Protein AF-A0A2N1UXT5-F1 (afdb_monomer_lite)

Structure (mmCIF, N/CA/C/O backbone):
data_AF-A0A2N1UXT5-F1
#
_entry.id   AF-A0A2N1UXT5-F1
#
loop_
_atom_site.group_PDB
_atom_site.id
_atom_site.type_symbol
_atom_site.label_atom_id
_atom_site.label_alt_id
_atom_site.label_comp_id
_atom_site.label_asym_id
_atom_site.label_entity_id
_atom_site.label_seq_id
_atom_site.pdbx_PDB_ins_code
_atom_site.Cartn_x
_atom_site.Cartn_y
_atom_site.Cartn_z
_atom_site.occupancy
_atom_site.B_iso_or_equiv
_atom_site.auth_seq_id
_atom_site.auth_comp_id
_atom_site.auth_asym_id
_atom_site.auth_atom_id
_atom_site.pdbx_PDB_model_num
ATOM 1 N N . MET A 1 1 ? 37.284 -3.613 19.335 1.00 42.50 1 MET A N 1
ATOM 2 C CA . MET A 1 1 ? 35.877 -3.416 19.751 1.00 42.50 1 MET A CA 1
ATOM 3 C C . MET A 1 1 ? 34.912 -3.669 18.585 1.00 42.50 1 MET A C 1
ATOM 5 O O . MET A 1 1 ? 34.145 -2.793 18.223 1.00 42.50 1 MET A O 1
ATOM 9 N N . LEU A 1 2 ? 34.941 -4.859 17.979 1.00 37.81 2 LEU A N 1
ATOM 10 C CA . LEU A 1 2 ? 33.977 -5.282 16.945 1.00 37.81 2 LEU A CA 1
ATOM 11 C C . LEU A 1 2 ? 33.698 -6.788 17.110 1.00 37.81 2 LEU A C 1
ATOM 13 O O . LEU A 1 2 ? 33.738 -7.554 16.161 1.00 37.81 2 LEU A O 1
ATOM 17 N N . SER A 1 3 ? 33.504 -7.232 18.354 1.00 35.94 3 SER A N 1
ATOM 18 C CA . SER A 1 3 ? 33.303 -8.647 18.702 1.00 35.94 3 SER A CA 1
ATOM 19 C C . SER A 1 3 ? 32.034 -8.885 19.526 1.00 35.94 3 SER A C 1
ATOM 21 O O . SER A 1 3 ? 31.947 -9.883 20.233 1.00 35.94 3 SER A O 1
ATOM 23 N N . SER A 1 4 ? 31.055 -7.974 19.484 1.00 40.88 4 SER A N 1
ATOM 24 C CA . SER A 1 4 ? 29.900 -8.043 20.399 1.00 40.88 4 SER A CA 1
ATOM 25 C C . SER A 1 4 ? 28.538 -7.781 19.759 1.00 40.88 4 SER A C 1
ATOM 27 O O . SER A 1 4 ? 27.566 -7.601 20.479 1.00 40.88 4 SER A O 1
ATOM 29 N N . VAL A 1 5 ? 28.425 -7.841 18.429 1.00 44.78 5 VAL A N 1
ATOM 30 C CA . VAL A 1 5 ? 27.111 -7.926 17.753 1.00 44.78 5 VAL A CA 1
ATOM 31 C C . VAL A 1 5 ? 27.015 -9.232 16.956 1.00 44.78 5 VAL A C 1
ATOM 33 O O . VAL A 1 5 ? 26.437 -9.308 15.881 1.00 44.78 5 VAL A O 1
ATOM 36 N N . GLN A 1 6 ? 27.624 -10.292 17.493 1.00 38.66 6 GLN A N 1
ATOM 37 C CA . GLN A 1 6 ? 27.455 -11.664 17.022 1.00 38.66 6 GLN A CA 1
ATOM 38 C C . GLN A 1 6 ? 26.352 -12.327 17.860 1.00 38.66 6 GLN A C 1
ATOM 40 O O . GLN A 1 6 ? 26.588 -13.275 18.601 1.00 38.66 6 GLN A O 1
ATOM 45 N N . GLY A 1 7 ? 25.148 -11.766 17.819 1.00 40.56 7 GLY A N 1
ATOM 46 C CA . GLY A 1 7 ? 24.011 -12.286 18.565 1.00 40.56 7 GLY A CA 1
ATOM 47 C C . GLY A 1 7 ? 22.718 -11.913 17.865 1.00 40.56 7 GLY A C 1
ATOM 48 O O . GLY A 1 7 ? 22.421 -10.733 17.753 1.00 40.56 7 GLY A O 1
ATOM 49 N N . MET A 1 8 ? 21.955 -12.929 17.452 1.00 44.56 8 MET A N 1
ATOM 50 C CA . MET A 1 8 ? 20.561 -12.863 16.976 1.00 44.56 8 MET A CA 1
ATOM 51 C C . MET A 1 8 ? 20.280 -12.790 15.465 1.00 44.56 8 MET A C 1
ATOM 53 O O . MET A 1 8 ? 19.214 -12.317 15.080 1.00 44.56 8 MET A O 1
ATOM 57 N N . ILE A 1 9 ? 21.127 -13.344 14.591 1.00 46.53 9 ILE A N 1
ATOM 58 C CA . ILE A 1 9 ? 20.684 -13.651 13.217 1.00 46.53 9 ILE A CA 1
ATOM 59 C C . ILE A 1 9 ? 21.085 -15.084 12.867 1.00 46.53 9 ILE A C 1
ATOM 61 O O . ILE A 1 9 ? 22.251 -15.459 12.987 1.00 46.53 9 ILE A O 1
ATOM 65 N N . GLY A 1 10 ? 20.081 -15.897 12.526 1.00 40.88 10 GLY A N 1
ATOM 66 C CA . GLY A 1 10 ? 20.216 -17.302 12.151 1.00 40.88 10 GLY A CA 1
ATOM 67 C C . GLY A 1 10 ? 21.211 -17.516 11.010 1.00 40.88 10 GLY A C 1
ATOM 68 O O . GLY A 1 10 ? 21.470 -16.635 10.195 1.00 40.88 10 GLY A O 1
ATOM 69 N N . LYS A 1 11 ? 21.795 -18.710 11.001 1.00 42.44 11 LYS A N 1
ATOM 70 C CA . LYS A 1 11 ? 23.009 -19.122 10.288 1.00 42.44 11 LYS A CA 1
ATOM 71 C C . LYS A 1 11 ? 22.796 -19.400 8.790 1.00 42.44 11 LYS A C 1
ATOM 73 O O . LYS A 1 11 ? 23.476 -20.259 8.236 1.00 42.44 11 LYS A O 1
ATOM 78 N N . ASP A 1 12 ? 21.894 -18.675 8.137 1.00 44.53 12 ASP A N 1
ATOM 79 C CA . ASP A 1 12 ? 21.457 -18.990 6.777 1.00 44.53 12 ASP A CA 1
ATOM 80 C C . ASP A 1 12 ? 22.056 -18.000 5.772 1.00 44.53 12 ASP A C 1
ATOM 82 O O . ASP A 1 12 ? 21.530 -16.922 5.500 1.00 44.53 12 ASP A O 1
ATOM 86 N N . THR A 1 13 ? 23.232 -18.400 5.285 1.00 45.34 13 THR A N 1
ATOM 87 C CA . THR A 1 13 ? 23.836 -18.132 3.972 1.00 45.34 13 THR A CA 1
ATOM 88 C C . THR A 1 13 ? 23.429 -16.825 3.285 1.00 45.34 13 THR A C 1
ATOM 90 O O . THR A 1 13 ? 22.440 -16.757 2.558 1.00 45.34 13 THR A O 1
ATOM 93 N N . LEU A 1 14 ? 24.277 -15.803 3.425 1.00 50.25 14 LEU A N 1
ATOM 94 C CA . LEU A 1 14 ? 24.289 -14.633 2.547 1.00 50.25 14 LEU A CA 1
ATOM 95 C C . LEU A 1 14 ? 24.480 -15.100 1.095 1.00 50.25 14 LEU A C 1
ATOM 97 O O . LEU A 1 14 ? 25.572 -15.511 0.704 1.00 50.25 14 LEU A O 1
ATOM 101 N N . ALA A 1 15 ? 23.414 -15.068 0.298 1.00 49.41 15 ALA A N 1
ATOM 102 C CA . ALA A 1 15 ? 23.488 -15.374 -1.122 1.00 49.41 15 ALA A CA 1
ATOM 103 C C . ALA A 1 15 ? 24.066 -14.163 -1.870 1.00 49.41 15 ALA A C 1
ATOM 105 O O . ALA A 1 15 ? 23.364 -13.187 -2.134 1.00 49.41 15 ALA A O 1
ATOM 106 N N . LEU A 1 16 ? 25.355 -14.224 -2.213 1.00 47.12 16 LEU A N 1
ATOM 107 C CA . LEU A 1 16 ? 25.943 -13.362 -3.237 1.00 47.12 16 LEU A CA 1
ATOM 108 C C . LEU A 1 16 ? 25.438 -13.838 -4.605 1.00 47.12 16 LEU A C 1
ATOM 110 O O . LEU A 1 16 ? 25.956 -14.795 -5.179 1.00 47.12 16 LEU A O 1
ATOM 114 N N . LEU A 1 17 ? 24.431 -13.160 -5.150 1.00 52.19 17 LEU A N 1
ATOM 115 C CA . LEU A 1 17 ? 24.268 -13.124 -6.601 1.00 52.19 17 LEU A CA 1
ATOM 116 C C . LEU A 1 17 ? 25.496 -12.383 -7.146 1.00 52.19 17 LEU A C 1
ATOM 118 O O . LEU A 1 17 ? 25.720 -11.228 -6.793 1.00 52.19 17 LEU A O 1
ATOM 122 N N . LEU A 1 18 ? 26.306 -13.076 -7.954 1.00 50.62 18 LEU A N 1
ATOM 123 C CA . LEU A 1 18 ? 27.668 -12.736 -8.422 1.00 50.62 18 LEU A CA 1
ATOM 124 C C . LEU A 1 18 ? 27.843 -11.379 -9.150 1.00 50.62 18 LEU A C 1
ATOM 126 O O . LEU A 1 18 ? 28.894 -11.117 -9.723 1.00 50.62 18 LEU A O 1
ATOM 130 N N . ILE A 1 19 ? 26.834 -10.513 -9.139 1.00 56.97 19 ILE A N 1
ATOM 131 C CA . ILE A 1 19 ? 26.737 -9.281 -9.926 1.00 56.97 19 ILE A CA 1
ATOM 132 C C . ILE A 1 19 ? 26.481 -8.027 -9.073 1.00 56.97 19 ILE A C 1
ATOM 134 O O . ILE A 1 19 ? 26.445 -6.932 -9.629 1.00 56.97 19 ILE A O 1
ATOM 138 N N . GLU A 1 20 ? 26.338 -8.134 -7.745 1.00 63.59 20 GLU A N 1
ATOM 139 C CA . GLU A 1 20 ? 25.989 -6.982 -6.898 1.00 63.59 20 GLU A CA 1
ATOM 140 C C . GLU A 1 20 ? 26.898 -6.807 -5.670 1.00 63.59 20 GLU A C 1
ATOM 142 O O . GLU A 1 20 ? 27.232 -7.759 -4.972 1.00 63.59 20 GLU A O 1
ATOM 147 N N . ALA A 1 21 ? 27.255 -5.551 -5.366 1.00 74.56 21 ALA A N 1
ATOM 148 C CA . ALA A 1 21 ? 27.977 -5.168 -4.143 1.00 74.56 21 ALA A CA 1
ATOM 149 C C . ALA A 1 21 ? 27.057 -5.037 -2.909 1.00 74.56 21 ALA A C 1
ATOM 151 O O . ALA A 1 21 ? 27.526 -4.915 -1.776 1.00 74.56 21 ALA A O 1
ATOM 152 N N . LYS A 1 22 ? 25.734 -5.017 -3.122 1.00 75.75 22 LYS A N 1
ATOM 153 C CA . LYS A 1 22 ? 24.734 -4.911 -2.056 1.00 75.75 22 LYS A CA 1
ATOM 154 C C . LYS A 1 22 ? 24.400 -6.300 -1.526 1.00 75.75 22 LYS A C 1
ATOM 156 O O . LYS A 1 22 ? 24.097 -7.207 -2.291 1.00 75.75 22 LYS A O 1
ATOM 161 N N . HIS A 1 23 ? 24.422 -6.438 -0.205 1.00 79.44 23 HIS A N 1
ATOM 162 C CA . HIS A 1 23 ? 24.015 -7.663 0.471 1.00 79.44 23 HIS A CA 1
ATOM 163 C C . HIS A 1 23 ? 22.517 -7.602 0.758 1.00 79.44 23 HIS A C 1
ATOM 165 O O . HIS A 1 23 ? 22.028 -6.612 1.305 1.00 79.44 23 HIS A O 1
ATOM 171 N N . PHE A 1 24 ? 21.800 -8.668 0.416 1.00 81.44 24 PHE A N 1
ATOM 172 C CA . PHE A 1 24 ? 20.373 -8.803 0.685 1.00 81.44 24 PHE A CA 1
ATOM 173 C C . PHE A 1 24 ? 20.122 -10.017 1.572 1.00 81.44 24 PHE A C 1
ATOM 175 O O . PHE A 1 24 ? 20.829 -11.022 1.499 1.00 81.44 24 PHE A O 1
ATOM 182 N N . CYS A 1 25 ? 19.100 -9.923 2.419 1.00 88.00 25 CYS A N 1
ATOM 183 C CA . CYS A 1 25 ? 18.648 -11.066 3.194 1.00 88.00 25 CYS A CA 1
ATOM 184 C C . CYS A 1 25 ? 17.873 -12.023 2.263 1.00 88.00 25 CYS A C 1
ATOM 186 O O . CYS A 1 25 ? 16.934 -11.581 1.601 1.00 88.00 25 CYS A O 1
ATOM 188 N N . PRO A 1 26 ? 18.217 -13.321 2.208 1.00 86.88 26 PRO A N 1
ATOM 189 C CA . PRO A 1 26 ? 17.543 -14.281 1.328 1.00 86.88 26 PRO A CA 1
ATOM 190 C C . PRO A 1 26 ? 16.140 -14.674 1.819 1.00 86.88 26 PRO A C 1
ATOM 192 O O . PRO A 1 26 ? 15.360 -15.248 1.065 1.00 86.88 26 PRO A O 1
ATOM 195 N N . ASN A 1 27 ? 15.804 -14.378 3.080 1.00 90.25 27 ASN A N 1
ATOM 196 C CA . ASN A 1 27 ? 14.518 -14.725 3.677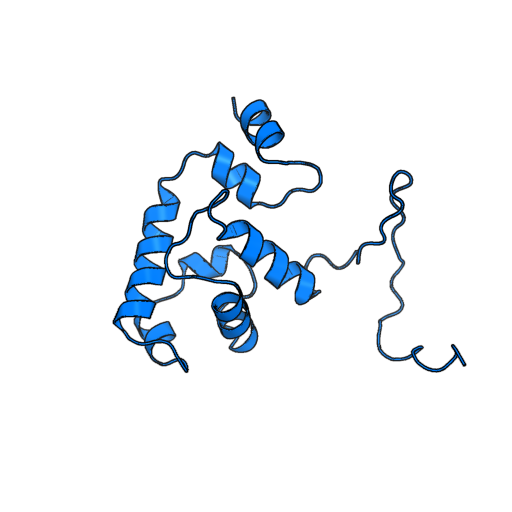 1.00 90.25 27 ASN A CA 1
ATOM 197 C C . ASN A 1 27 ? 13.406 -13.769 3.213 1.00 90.25 27 ASN A C 1
ATOM 199 O O . ASN A 1 27 ? 13.020 -12.839 3.918 1.00 90.25 27 ASN A O 1
ATOM 203 N N . GLU A 1 28 ? 12.887 -14.006 2.015 1.00 83.94 28 GLU A N 1
ATOM 204 C CA . GLU A 1 28 ? 11.886 -13.137 1.397 1.00 83.94 28 GLU A CA 1
ATOM 205 C C . GLU A 1 28 ? 10.475 -13.247 1.992 1.00 83.94 28 GLU A C 1
ATOM 207 O O . GLU A 1 28 ? 9.669 -12.332 1.799 1.00 83.94 28 GLU A O 1
ATOM 212 N N . THR A 1 29 ? 10.158 -14.359 2.662 1.00 86.31 29 THR A N 1
ATOM 213 C CA . THR A 1 29 ? 8.802 -14.692 3.137 1.00 86.31 29 THR A CA 1
ATOM 214 C C . THR A 1 29 ? 8.637 -14.583 4.648 1.00 86.31 29 THR A C 1
ATOM 216 O O . THR A 1 29 ? 7.512 -14.476 5.122 1.00 86.31 29 THR A O 1
ATOM 219 N N . GLY A 1 30 ? 9.734 -14.597 5.409 1.00 89.50 30 GLY A N 1
ATOM 220 C CA . GLY A 1 30 ? 9.717 -14.553 6.872 1.00 89.50 30 GLY A CA 1
ATOM 221 C C . GLY A 1 30 ? 10.458 -13.365 7.483 1.00 89.50 30 GLY A C 1
ATOM 222 O O . GLY A 1 30 ? 10.555 -13.293 8.703 1.00 89.50 30 GLY A O 1
ATOM 223 N N . CYS A 1 31 ? 11.016 -12.451 6.682 1.00 94.25 31 CYS A N 1
ATOM 224 C CA . CYS A 1 31 ? 11.724 -11.271 7.182 1.00 94.25 31 CYS A CA 1
ATOM 225 C C . CYS A 1 31 ? 10.761 -10.070 7.285 1.00 94.25 31 CYS A C 1
ATOM 227 O O . CYS A 1 31 ? 10.384 -9.521 6.245 1.00 94.25 31 CYS A O 1
ATOM 229 N N . PRO A 1 32 ? 10.388 -9.602 8.497 1.00 94.88 32 PRO A N 1
ATOM 230 C CA . PRO A 1 32 ? 9.404 -8.528 8.651 1.00 94.88 32 PRO A CA 1
ATOM 231 C C . PRO A 1 32 ? 9.756 -7.232 7.902 1.00 94.88 32 PRO A C 1
ATOM 233 O O . PRO A 1 32 ? 8.876 -6.689 7.238 1.00 94.88 32 PRO A O 1
ATOM 236 N N . PRO A 1 33 ? 11.016 -6.742 7.910 1.00 94.56 33 PRO A N 1
ATOM 237 C CA . PRO A 1 33 ? 11.402 -5.588 7.096 1.00 94.56 33 PRO A CA 1
ATOM 238 C C . PRO A 1 33 ? 11.159 -5.776 5.593 1.00 94.56 33 PRO A C 1
ATOM 240 O O . PRO A 1 33 ? 10.718 -4.842 4.931 1.00 94.56 33 P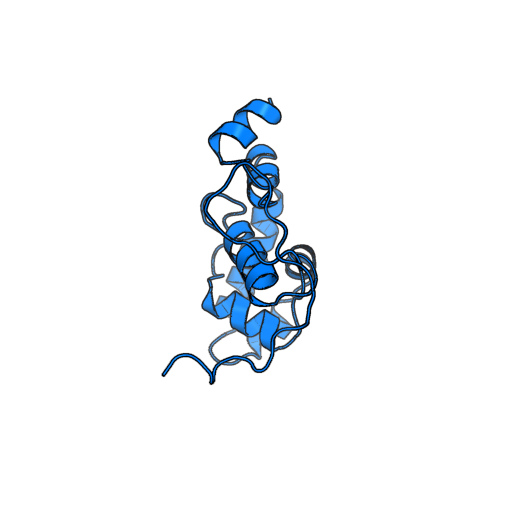RO A O 1
ATOM 243 N N . GLN A 1 34 ? 11.397 -6.975 5.047 1.00 94.12 34 GLN A N 1
ATOM 244 C CA . GLN A 1 34 ? 11.143 -7.241 3.627 1.00 94.12 34 GLN A CA 1
ATOM 245 C C . GLN A 1 34 ? 9.650 -7.289 3.317 1.00 94.12 34 GLN A C 1
ATOM 247 O O . GLN A 1 34 ? 9.221 -6.731 2.311 1.00 94.12 34 GLN A O 1
ATOM 252 N N . ILE A 1 35 ? 8.859 -7.923 4.183 1.00 95.56 35 ILE A N 1
ATOM 253 C CA . ILE A 1 35 ? 7.406 -8.015 4.022 1.00 95.56 35 ILE A CA 1
ATOM 254 C C . ILE A 1 35 ? 6.782 -6.618 4.068 1.00 95.56 35 ILE A C 1
ATOM 256 O O . ILE A 1 35 ? 6.089 -6.225 3.130 1.00 95.56 35 ILE A O 1
ATOM 260 N N . LYS A 1 36 ? 7.090 -5.836 5.112 1.00 96.62 36 LYS A N 1
ATOM 261 C CA . LYS A 1 36 ? 6.624 -4.449 5.238 1.00 96.62 36 LYS A CA 1
ATOM 262 C C . LYS A 1 36 ? 7.077 -3.607 4.046 1.00 96.62 36 LYS A C 1
ATOM 264 O O . LYS A 1 36 ? 6.255 -2.924 3.450 1.00 96.62 36 LYS A O 1
ATOM 269 N N . GLY A 1 37 ? 8.342 -3.722 3.631 1.00 96.00 37 GLY A N 1
ATOM 270 C CA . GLY A 1 37 ? 8.876 -3.012 2.465 1.00 96.00 37 GLY A CA 1
ATOM 271 C C . GLY A 1 37 ? 8.146 -3.342 1.158 1.00 96.00 37 GLY A C 1
ATOM 272 O O . GLY A 1 37 ? 7.830 -2.433 0.391 1.00 96.00 37 GLY A O 1
ATOM 273 N N . LYS A 1 38 ? 7.812 -4.618 0.920 1.00 96.00 38 LYS A N 1
ATOM 274 C CA . LYS A 1 38 ? 7.007 -5.047 -0.237 1.00 96.00 38 LYS A CA 1
ATOM 275 C C . LYS A 1 38 ? 5.609 -4.422 -0.205 1.00 96.00 38 LYS A C 1
ATOM 277 O O . LYS A 1 38 ? 5.151 -3.916 -1.225 1.00 96.00 38 LYS A O 1
ATOM 282 N N . ILE A 1 39 ? 4.961 -4.399 0.959 1.00 97.56 39 ILE A N 1
ATOM 283 C CA . ILE A 1 39 ? 3.634 -3.787 1.128 1.00 97.56 39 ILE A CA 1
ATOM 284 C C . ILE A 1 39 ? 3.700 -2.264 0.928 1.00 97.56 39 ILE A C 1
ATOM 286 O O . ILE A 1 39 ? 2.884 -1.714 0.195 1.00 97.56 39 ILE A O 1
ATOM 290 N N . 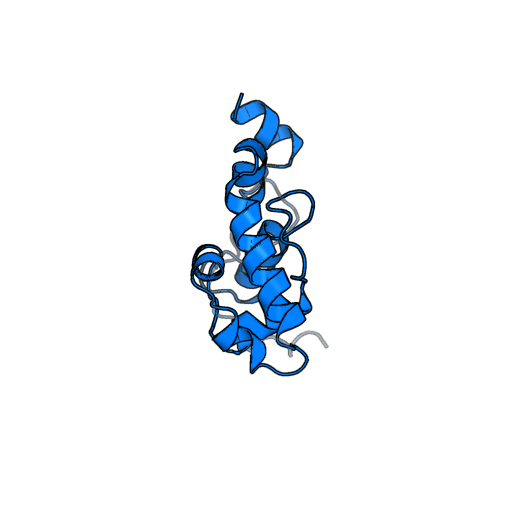ILE A 1 40 ? 4.697 -1.583 1.502 1.00 97.88 40 ILE A N 1
ATOM 291 C CA . ILE A 1 40 ? 4.910 -0.133 1.335 1.00 97.88 40 ILE A CA 1
ATOM 292 C C . ILE A 1 40 ? 5.123 0.222 -0.143 1.00 97.88 40 ILE A C 1
ATOM 294 O O . ILE A 1 40 ? 4.533 1.178 -0.651 1.00 97.88 40 ILE A O 1
ATOM 298 N N . HIS A 1 41 ? 5.934 -0.562 -0.860 1.00 97.50 41 HIS A N 1
ATOM 299 C CA . HIS A 1 41 ? 6.119 -0.396 -2.303 1.00 97.50 41 HIS A CA 1
ATOM 300 C C . HIS A 1 41 ? 4.803 -0.576 -3.063 1.00 97.50 41 HIS A C 1
ATOM 302 O O . HIS A 1 41 ? 4.452 0.273 -3.886 1.00 97.50 41 HIS A O 1
ATOM 308 N N . PHE A 1 42 ? 4.057 -1.637 -2.744 1.00 98.06 42 PHE A N 1
ATOM 309 C CA . PHE A 1 42 ? 2.776 -1.964 -3.368 1.00 98.06 42 PHE A CA 1
ATOM 310 C C . PHE A 1 42 ? 1.769 -0.814 -3.248 1.00 98.06 42 PHE A C 1
ATOM 312 O O . PHE A 1 42 ? 1.177 -0.417 -4.250 1.00 98.06 42 PHE A O 1
ATOM 319 N N . ILE A 1 43 ? 1.626 -0.212 -2.062 1.00 97.88 43 ILE A N 1
ATOM 320 C CA . ILE A 1 43 ? 0.649 0.866 -1.840 1.00 97.88 43 ILE A CA 1
ATOM 321 C C . ILE A 1 43 ? 1.060 2.226 -2.423 1.00 97.88 43 ILE A C 1
ATOM 323 O O . ILE A 1 43 ? 0.241 3.141 -2.506 1.00 97.88 43 ILE A O 1
ATOM 327 N N . SER A 1 44 ? 2.319 2.377 -2.842 1.00 97.12 44 SER A N 1
ATOM 328 C CA . SER A 1 44 ? 2.893 3.663 -3.238 1.00 97.12 44 SER A CA 1
ATOM 329 C C . SER A 1 44 ? 2.172 4.335 -4.417 1.00 97.12 44 SER A C 1
ATOM 331 O O . SER A 1 44 ? 1.563 3.692 -5.276 1.00 97.12 44 SER A O 1
ATOM 333 N N . ARG A 1 45 ? 2.321 5.665 -4.524 1.00 95.62 45 ARG A N 1
ATOM 334 C CA . ARG A 1 45 ? 1.682 6.496 -5.565 1.00 95.62 45 ARG A CA 1
ATOM 335 C C . ARG A 1 45 ? 1.969 6.042 -6.998 1.00 95.62 45 ARG A C 1
ATOM 337 O O . ARG A 1 45 ? 1.160 6.296 -7.884 1.00 95.62 45 ARG A O 1
ATOM 344 N N . LYS A 1 46 ? 3.121 5.422 -7.263 1.00 95.12 46 LYS A N 1
ATOM 345 C CA . LYS A 1 46 ? 3.494 4.924 -8.602 1.00 95.12 46 LYS A CA 1
ATOM 346 C C . LYS A 1 46 ? 3.050 3.480 -8.861 1.00 95.12 46 LYS A C 1
ATOM 348 O O . LYS A 1 46 ? 2.991 3.077 -10.018 1.00 95.12 46 LYS A O 1
ATOM 353 N N . ALA A 1 47 ? 2.734 2.739 -7.804 1.00 96.94 47 ALA A N 1
ATOM 354 C CA . ALA A 1 47 ? 2.260 1.363 -7.828 1.00 96.94 47 ALA A CA 1
ATOM 355 C C . ALA A 1 47 ? 0.724 1.343 -7.756 1.00 96.94 47 ALA A C 1
ATOM 357 O O . ALA A 1 47 ? 0.071 1.878 -8.658 1.00 96.94 47 ALA A O 1
ATOM 358 N N . MET A 1 48 ? 0.134 0.801 -6.690 1.00 97.75 48 MET A N 1
ATOM 359 C CA . MET A 1 48 ? -1.321 0.700 -6.570 1.00 97.75 48 MET A CA 1
ATOM 360 C C . MET A 1 48 ? -2.020 2.010 -6.199 1.00 97.75 48 MET A C 1
ATOM 362 O O . MET A 1 48 ? -3.224 2.119 -6.402 1.00 97.75 48 MET A O 1
ATOM 366 N N . ASN A 1 49 ? -1.273 3.020 -5.735 1.00 96.56 49 ASN A N 1
ATOM 367 C CA . ASN A 1 49 ? -1.799 4.337 -5.365 1.00 96.56 49 ASN A CA 1
ATOM 368 C C . ASN A 1 49 ? -2.962 4.254 -4.360 1.00 96.56 49 ASN A C 1
ATOM 370 O O . ASN A 1 49 ? -4.037 4.804 -4.601 1.00 96.56 49 ASN A O 1
ATOM 374 N N . ILE A 1 50 ? -2.738 3.556 -3.243 1.00 96.94 50 ILE A N 1
ATOM 375 C CA . ILE A 1 50 ? -3.748 3.428 -2.187 1.00 96.94 50 ILE A CA 1
ATOM 376 C C . ILE A 1 50 ? -3.782 4.730 -1.394 1.00 96.94 50 ILE A C 1
ATOM 378 O O . ILE A 1 50 ? -2.820 5.076 -0.706 1.00 96.94 50 ILE A O 1
ATOM 382 N N . ASP A 1 51 ? -4.882 5.468 -1.501 1.00 92.50 51 ASP A N 1
ATOM 383 C CA . ASP A 1 51 ? -5.053 6.697 -0.735 1.00 92.50 51 ASP A CA 1
ATOM 384 C C . ASP A 1 51 ? -5.351 6.400 0.744 1.00 92.50 51 ASP A C 1
ATOM 386 O O . ASP A 1 51 ? -5.942 5.382 1.093 1.00 92.50 51 ASP A O 1
ATOM 390 N N . GLY A 1 52 ? -4.924 7.295 1.634 1.00 90.31 52 GLY A N 1
ATOM 391 C CA . GLY A 1 52 ? -5.142 7.158 3.078 1.00 90.31 52 GLY A CA 1
ATOM 392 C C . GLY A 1 52 ? -4.252 6.133 3.794 1.00 90.31 52 GLY A C 1
ATOM 393 O O . GLY A 1 52 ? -4.330 6.050 5.017 1.00 90.31 52 GLY A O 1
ATOM 394 N N . MET A 1 53 ? -3.386 5.401 3.083 1.00 92.62 53 MET A N 1
ATOM 395 C CA . MET A 1 53 ? -2.482 4.405 3.667 1.00 92.62 53 MET A CA 1
ATOM 396 C C . MET A 1 53 ? -1.014 4.817 3.496 1.00 92.62 53 MET A C 1
ATOM 398 O O . MET A 1 53 ? -0.548 5.050 2.382 1.00 92.62 53 MET A O 1
ATOM 402 N N . GLY A 1 54 ? -0.282 4.917 4.609 1.00 93.75 54 GLY A N 1
ATOM 403 C CA . GLY A 1 54 ? 1.147 5.251 4.631 1.00 93.75 54 GLY A CA 1
ATOM 404 C C . GLY A 1 54 ? 2.000 4.172 5.296 1.00 93.75 54 GLY A C 1
ATOM 405 O O . GLY A 1 54 ? 1.487 3.146 5.739 1.00 93.75 54 GLY A O 1
ATOM 406 N N . GLU A 1 55 ? 3.306 4.424 5.397 1.00 96.00 55 GLU A N 1
ATOM 407 C CA . GLU A 1 55 ? 4.262 3.513 6.044 1.00 96.00 55 GLU A CA 1
ATOM 408 C C . GLU A 1 55 ? 3.858 3.183 7.488 1.00 96.00 55 GLU A C 1
ATOM 410 O O . GLU A 1 55 ? 3.715 2.007 7.814 1.00 96.00 55 GLU A O 1
ATOM 415 N N . GLU A 1 56 ? 3.547 4.192 8.311 1.00 94.88 56 GLU A N 1
ATOM 416 C CA . GLU A 1 56 ? 3.091 3.991 9.699 1.00 94.88 56 GLU A CA 1
ATOM 417 C C . GLU A 1 56 ? 1.849 3.086 9.786 1.00 94.88 56 GLU A C 1
ATOM 419 O O . GLU A 1 56 ? 1.748 2.240 10.673 1.00 94.88 56 GLU A O 1
ATOM 424 N N . THR A 1 57 ? 0.911 3.223 8.842 1.00 95.25 57 THR A N 1
ATOM 425 C CA . THR A 1 57 ? -0.305 2.400 8.784 1.00 95.25 57 THR A CA 1
ATOM 426 C C . THR A 1 57 ? 0.021 0.942 8.467 1.00 95.25 57 THR A C 1
ATOM 428 O O . THR A 1 57 ? -0.536 0.039 9.087 1.00 95.25 57 THR A O 1
ATOM 431 N N . VAL A 1 58 ? 0.951 0.697 7.536 1.00 96.75 58 VAL A N 1
ATOM 432 C CA . VAL A 1 58 ? 1.431 -0.658 7.219 1.00 96.75 58 VAL A CA 1
ATOM 433 C C . VAL A 1 58 ? 2.091 -1.288 8.440 1.00 96.75 58 VAL A C 1
ATOM 435 O O . VAL A 1 58 ? 1.826 -2.450 8.745 1.00 96.75 58 VAL A O 1
ATOM 438 N N . GLU A 1 59 ? 2.931 -0.536 9.155 1.00 95.88 59 GLU A N 1
ATOM 439 C CA . GLU A 1 59 ? 3.579 -1.036 10.367 1.00 95.88 59 GLU A CA 1
ATOM 440 C C . GLU A 1 59 ? 2.559 -1.393 11.445 1.00 95.88 59 GLU A C 1
ATOM 442 O O . GLU A 1 59 ? 2.638 -2.476 12.025 1.00 95.88 59 GLU A O 1
ATOM 447 N N . LEU A 1 60 ? 1.577 -0.519 11.673 1.00 95.38 60 LEU A N 1
ATOM 448 C CA . LEU A 1 60 ? 0.490 -0.756 12.613 1.00 95.38 60 LEU A CA 1
ATOM 449 C C . LEU A 1 60 ? -0.284 -2.029 12.256 1.00 95.38 60 LEU A C 1
ATOM 451 O O . LEU A 1 60 ? -0.428 -2.907 13.103 1.00 95.38 60 LEU A O 1
ATOM 455 N N . PHE A 1 61 ? -0.735 -2.169 11.008 1.00 96.12 61 PHE A N 1
ATOM 456 C CA . PHE A 1 61 ? -1.518 -3.332 10.577 1.00 96.12 61 PHE A CA 1
ATOM 457 C C . PHE A 1 61 ? -0.716 -4.629 10.660 1.00 96.12 61 PHE A C 1
ATOM 459 O O . PHE A 1 61 ? -1.245 -5.656 11.085 1.00 96.12 61 PHE A O 1
ATOM 466 N N . TYR A 1 62 ? 0.567 -4.586 10.299 1.00 96.38 62 TYR A N 1
ATOM 467 C CA . TYR A 1 62 ? 1.449 -5.742 10.400 1.00 96.38 62 TYR A CA 1
ATOM 468 C C . TYR A 1 62 ? 1.669 -6.155 11.862 1.00 96.38 62 TYR A C 1
ATOM 470 O O . TYR A 1 62 ? 1.548 -7.330 12.203 1.00 96.38 62 TYR A O 1
ATOM 478 N N . ASN A 1 63 ? 1.939 -5.190 12.748 1.00 94.94 63 ASN A N 1
ATOM 479 C CA . ASN A 1 63 ? 2.174 -5.444 14.171 1.00 94.94 63 ASN A CA 1
ATOM 480 C C . ASN A 1 63 ? 0.914 -5.943 14.895 1.00 94.94 63 ASN A C 1
ATOM 482 O O . ASN A 1 63 ? 1.023 -6.756 15.809 1.00 94.94 63 ASN A O 1
ATOM 486 N N . GLN A 1 64 ? -0.271 -5.497 14.468 1.00 94.56 64 GLN A N 1
ATOM 487 C CA . GLN A 1 64 ? -1.565 -5.994 14.953 1.00 94.56 64 GLN A CA 1
ATOM 488 C C . GLN A 1 64 ? -1.968 -7.336 14.314 1.00 94.56 64 GLN A C 1
ATOM 490 O O . GLN A 1 64 ? -3.013 -7.891 14.641 1.00 94.56 64 GLN A O 1
ATOM 495 N N . GLY A 1 65 ? -1.156 -7.878 13.399 1.00 94.81 65 GLY A N 1
ATOM 496 C CA . GLY A 1 65 ? -1.413 -9.157 12.739 1.00 94.81 65 GLY A CA 1
ATOM 497 C C . GLY A 1 65 ? -2.550 -9.132 11.715 1.00 94.81 65 GLY A C 1
ATOM 498 O O . GLY A 1 65 ? -2.963 -10.200 11.268 1.00 94.81 65 GLY A O 1
ATOM 499 N N . LEU A 1 66 ? -3.024 -7.943 11.328 1.00 95.56 66 LEU A N 1
ATOM 500 C CA . LEU A 1 66 ? -4.091 -7.757 10.340 1.00 95.56 66 LEU A CA 1
ATOM 501 C C . LEU A 1 66 ? -3.618 -8.069 8.920 1.00 95.56 66 LEU A C 1
ATOM 503 O O . LEU A 1 66 ? -4.403 -8.525 8.096 1.00 95.56 66 LEU A O 1
ATOM 507 N N . ILE A 1 67 ? -2.333 -7.835 8.637 1.00 96.75 67 ILE A N 1
ATOM 508 C CA . ILE A 1 67 ? -1.730 -8.116 7.332 1.00 96.75 67 ILE A CA 1
ATOM 509 C C . ILE A 1 67 ? -0.389 -8.827 7.484 1.00 96.75 67 ILE A C 1
ATOM 511 O O . ILE A 1 67 ? 0.418 -8.515 8.359 1.00 96.75 67 ILE A O 1
ATOM 515 N N . LYS A 1 68 ? -0.130 -9.770 6.584 1.00 95.56 68 LYS A N 1
ATOM 516 C CA . LYS A 1 68 ? 1.133 -10.506 6.434 1.00 95.56 68 LYS A CA 1
ATOM 517 C C . LYS A 1 68 ? 1.644 -10.467 4.998 1.00 95.56 68 LYS A C 1
ATOM 519 O O . LYS A 1 68 ? 2.809 -10.763 4.754 1.00 95.56 68 LYS A O 1
ATOM 524 N N . ASN A 1 69 ? 0.791 -10.125 4.041 1.00 95.31 69 ASN A N 1
ATOM 525 C CA . ASN A 1 69 ? 1.132 -9.968 2.635 1.00 95.31 69 ASN A CA 1
ATOM 526 C C . ASN A 1 69 ? 0.212 -8.920 1.970 1.00 95.31 69 ASN A C 1
ATOM 528 O O . ASN A 1 69 ? -0.678 -8.359 2.604 1.00 95.31 69 ASN A O 1
ATOM 532 N N . VAL A 1 70 ? 0.441 -8.640 0.685 1.00 95.81 70 VAL A N 1
ATOM 533 C CA . VAL A 1 70 ? -0.325 -7.631 -0.072 1.00 95.81 70 VAL A CA 1
ATOM 534 C C . VAL A 1 70 ? -1.774 -8.036 -0.360 1.00 95.81 70 VAL A C 1
ATOM 536 O O . VAL A 1 70 ? -2.614 -7.162 -0.534 1.00 95.81 70 VAL A O 1
ATOM 539 N N . ALA A 1 71 ? -2.088 -9.333 -0.413 1.00 96.06 71 ALA A N 1
ATOM 540 C CA . ALA A 1 71 ? -3.448 -9.805 -0.666 1.00 96.06 71 ALA A CA 1
ATOM 541 C C . ALA A 1 71 ? -4.359 -9.560 0.544 1.00 96.06 71 ALA A C 1
ATOM 543 O O . ALA A 1 71 ? -5.523 -9.205 0.362 1.00 96.06 71 ALA A O 1
ATOM 544 N N . ASP A 1 72 ? -3.811 -9.664 1.758 1.00 96.75 72 ASP A N 1
ATOM 545 C CA . ASP A 1 72 ? -4.551 -9.428 3.004 1.00 96.75 72 ASP A CA 1
ATOM 546 C C . ASP A 1 72 ? -5.154 -8.013 3.053 1.00 96.75 72 ASP A C 1
ATOM 548 O O . ASP A 1 72 ? -6.237 -7.824 3.608 1.00 96.75 72 ASP A O 1
ATOM 552 N N . LEU A 1 73 ? -4.518 -7.031 2.393 1.00 97.06 73 LEU A N 1
ATOM 553 C CA . LEU A 1 73 ? -5.035 -5.664 2.267 1.00 97.06 73 LEU A CA 1
ATOM 554 C C . LEU A 1 73 ? -6.475 -5.636 1.742 1.00 97.06 73 LEU A C 1
ATOM 556 O O . LEU A 1 73 ? -7.295 -4.874 2.236 1.00 97.06 73 LEU A O 1
ATOM 560 N N . TYR A 1 74 ? -6.804 -6.495 0.777 1.00 96.81 74 TYR A N 1
ATOM 561 C CA . TYR A 1 74 ? -8.120 -6.524 0.132 1.00 96.81 74 TYR A CA 1
ATOM 562 C C . TYR A 1 74 ? -9.190 -7.271 0.934 1.00 96.81 74 TYR A C 1
ATOM 564 O O . TYR A 1 74 ? -10.330 -7.373 0.483 1.00 96.81 74 TYR A O 1
ATOM 572 N N . THR A 1 75 ? -8.829 -7.799 2.103 1.00 96.19 75 THR A N 1
ATOM 573 C CA . THR A 1 75 ? -9.762 -8.439 3.041 1.00 96.19 75 THR A CA 1
ATOM 574 C C . THR A 1 75 ? -10.074 -7.570 4.256 1.00 96.19 75 THR A C 1
ATOM 576 O O . THR A 1 75 ? -10.982 -7.907 5.013 1.00 96.19 75 THR A O 1
ATOM 579 N N . LEU A 1 76 ? -9.358 -6.451 4.419 1.00 95.38 76 LEU A N 1
ATOM 580 C CA . LEU A 1 76 ? -9.551 -5.510 5.516 1.00 95.38 76 LEU A CA 1
ATOM 581 C C . LEU A 1 76 ? -10.929 -4.852 5.452 1.00 95.38 76 LEU A C 1
ATOM 583 O O . LEU A 1 76 ? -11.362 -4.390 4.393 1.00 95.38 76 LEU A O 1
ATOM 587 N N . LYS A 1 77 ? -11.582 -4.743 6.609 1.00 94.75 77 LYS A N 1
ATOM 588 C CA . LYS A 1 77 ? -12.857 -4.041 6.752 1.00 94.75 77 LYS A CA 1
ATOM 589 C C . LYS A 1 77 ? -12.695 -2.741 7.530 1.00 94.75 77 LYS A C 1
ATOM 591 O O . LYS A 1 77 ? -11.867 -2.642 8.438 1.00 94.75 77 LYS A O 1
ATOM 596 N N . ALA A 1 78 ? -13.497 -1.736 7.185 1.00 94.56 78 ALA A N 1
ATOM 597 C CA . ALA A 1 78 ? -13.404 -0.412 7.797 1.00 94.56 78 ALA A CA 1
ATOM 598 C C . ALA A 1 78 ? -13.674 -0.471 9.308 1.00 94.56 78 ALA A C 1
ATOM 600 O O . ALA A 1 78 ? -13.014 0.223 10.077 1.00 94.56 78 ALA A O 1
ATOM 601 N N . GLU A 1 79 ? -14.582 -1.346 9.740 1.00 93.62 79 GLU A N 1
ATOM 602 C CA . GLU A 1 79 ? -14.952 -1.529 11.143 1.00 93.62 79 GLU A CA 1
ATOM 603 C C . GLU A 1 79 ? -13.790 -2.082 11.980 1.00 93.62 79 GLU A C 1
ATOM 605 O O . GLU A 1 79 ? -13.601 -1.672 13.123 1.00 93.62 79 GLU A O 1
ATOM 610 N N . GLU A 1 80 ? -12.980 -2.977 11.405 1.00 91.31 80 GLU A N 1
ATOM 611 C CA . GLU A 1 80 ? -11.805 -3.556 12.072 1.00 91.31 80 GLU A CA 1
ATOM 612 C C . GLU A 1 80 ? -10.682 -2.522 12.217 1.00 91.31 80 GLU A C 1
ATOM 614 O O . GLU A 1 80 ? -9.983 -2.483 13.229 1.00 91.31 80 GLU A O 1
ATOM 619 N N . ILE A 1 81 ? -10.530 -1.654 11.215 1.00 93.81 81 ILE A N 1
ATOM 620 C CA . ILE A 1 81 ? -9.488 -0.624 11.178 1.00 93.81 81 ILE A CA 1
ATOM 621 C C . ILE A 1 81 ? -9.854 0.581 12.060 1.00 93.81 81 ILE A C 1
ATOM 623 O O . ILE A 1 81 ? -8.974 1.178 12.679 1.00 93.81 81 ILE A O 1
ATOM 627 N N . ALA A 1 82 ? -11.136 0.951 12.129 1.00 93.81 82 ALA A N 1
ATOM 628 C CA . ALA A 1 82 ? -11.611 2.125 12.866 1.00 93.81 82 ALA A CA 1
ATOM 629 C C . ALA A 1 82 ? -11.431 2.018 14.390 1.00 93.81 82 ALA A C 1
ATOM 631 O O . ALA A 1 82 ? -11.473 3.032 15.081 1.00 93.81 82 ALA A O 1
ATOM 632 N N . GLY A 1 83 ? -11.244 0.806 14.922 1.00 90.00 83 GLY A N 1
ATOM 633 C CA . GLY A 1 83 ? -10.969 0.575 16.343 1.00 90.00 83 GLY A CA 1
ATOM 634 C C . GLY A 1 83 ? -9.496 0.726 16.740 1.00 90.00 83 GLY A C 1
ATOM 635 O O . GLY A 1 83 ? -9.172 0.594 17.920 1.00 90.00 83 GLY A O 1
ATOM 636 N N . LEU A 1 84 ? -8.595 0.957 15.781 1.00 90.62 84 LEU A N 1
ATOM 637 C CA . LEU A 1 84 ? -7.160 1.045 16.039 1.00 90.62 84 LEU A CA 1
ATOM 638 C C . LEU A 1 84 ? -6.741 2.447 16.487 1.00 90.62 84 LEU A C 1
ATOM 640 O O . LEU A 1 84 ? -7.312 3.460 16.082 1.00 90.62 84 LEU A O 1
ATOM 644 N N . ASP A 1 85 ? -5.678 2.503 17.289 1.00 83.81 85 ASP A N 1
ATOM 645 C CA . ASP A 1 85 ? -5.114 3.771 17.743 1.00 83.81 85 ASP A CA 1
ATOM 646 C C . ASP A 1 85 ? -4.744 4.674 16.551 1.00 83.81 85 ASP A C 1
ATOM 648 O O . ASP A 1 85 ? -4.168 4.226 15.556 1.00 83.81 85 ASP A O 1
ATOM 652 N N . ARG A 1 86 ? -5.080 5.965 16.665 1.00 84.12 86 ARG A N 1
ATOM 653 C CA . ARG A 1 86 ? -4.870 7.015 15.646 1.00 84.12 86 ARG A CA 1
ATOM 654 C C . ARG A 1 86 ? -5.654 6.836 14.333 1.00 84.12 86 ARG A C 1
ATOM 656 O O . ARG A 1 86 ? -5.451 7.629 13.411 1.00 84.12 86 ARG A O 1
ATOM 663 N N . LEU A 1 87 ? -6.578 5.877 14.243 1.00 89.62 87 LEU A N 1
ATOM 664 C CA . LEU A 1 87 ? -7.458 5.677 13.088 1.00 89.62 87 LEU A CA 1
ATOM 665 C C . LEU A 1 87 ? -8.920 5.902 13.481 1.00 89.62 87 LEU A C 1
ATOM 667 O O . LEU A 1 87 ? -9.490 5.153 14.256 1.00 89.62 87 LEU A O 1
ATOM 671 N N . GLY A 1 88 ? -9.538 6.951 12.936 1.00 92.25 88 GLY A N 1
ATOM 672 C CA . GLY A 1 88 ? -10.982 7.171 13.065 1.00 92.25 88 GLY A CA 1
ATOM 673 C C . GLY A 1 88 ? -11.764 6.568 11.897 1.00 92.25 88 GLY A C 1
ATOM 674 O O . GLY A 1 88 ? -11.188 6.301 10.840 1.00 92.25 88 GLY A O 1
ATOM 675 N N . GLU A 1 89 ? -13.088 6.461 12.039 1.00 94.75 89 GLU A N 1
ATOM 676 C CA . GLU A 1 89 ? -14.008 5.914 11.021 1.00 94.75 89 GLU A CA 1
ATOM 677 C C . GLU A 1 89 ? -13.757 6.486 9.619 1.00 94.75 89 GLU A C 1
ATOM 679 O O . GLU A 1 89 ? -13.608 5.752 8.646 1.00 94.75 89 GLU A O 1
ATOM 684 N N . LYS A 1 90 ? -13.606 7.811 9.511 1.00 94.31 90 LYS A N 1
ATOM 685 C CA . LYS A 1 90 ? -13.340 8.480 8.230 1.00 94.31 90 LYS A CA 1
ATOM 686 C C . LYS A 1 90 ? -12.006 8.064 7.598 1.00 94.31 90 LYS A C 1
ATOM 688 O O . LYS A 1 90 ? -11.908 7.979 6.377 1.00 94.31 90 LYS A O 1
ATOM 693 N N . SER A 1 91 ? -10.972 7.845 8.411 1.00 94.56 91 SER A N 1
ATOM 694 C CA . SER A 1 91 ? -9.666 7.392 7.919 1.00 94.56 91 SER A CA 1
ATOM 695 C C . SER A 1 91 ? -9.728 5.935 7.474 1.00 94.56 91 SER A C 1
ATOM 697 O O . SER A 1 91 ? -9.207 5.607 6.413 1.00 94.56 91 SER A O 1
ATOM 699 N N . ALA A 1 92 ? -10.401 5.084 8.254 1.00 96.06 92 ALA A N 1
ATOM 700 C CA . ALA A 1 92 ? -10.617 3.684 7.913 1.00 96.06 92 ALA A CA 1
ATOM 701 C C . ALA A 1 92 ? -11.389 3.545 6.593 1.00 96.06 92 ALA A C 1
ATOM 703 O O . ALA A 1 92 ? -10.946 2.826 5.699 1.00 96.06 92 ALA A O 1
ATOM 704 N N . GLN A 1 93 ? -12.470 4.312 6.425 1.00 96.44 93 GLN A N 1
ATOM 705 C CA . GLN A 1 93 ? -13.243 4.322 5.187 1.00 96.44 93 GLN A CA 1
ATOM 706 C C . GLN A 1 93 ? -12.395 4.767 3.992 1.00 96.44 93 GLN A C 1
ATOM 708 O O . GLN A 1 93 ? -12.392 4.102 2.964 1.00 96.44 93 GLN A O 1
ATOM 713 N N . ARG A 1 94 ? -11.596 5.834 4.144 1.00 96.50 94 ARG A N 1
ATOM 714 C CA . ARG A 1 94 ? -10.708 6.316 3.073 1.00 96.50 94 ARG A CA 1
ATOM 715 C C . ARG A 1 94 ? -9.711 5.249 2.607 1.00 96.50 94 ARG A C 1
ATOM 717 O O . ARG A 1 94 ? -9.438 5.171 1.414 1.00 96.50 94 ARG A O 1
ATOM 724 N N . ILE A 1 95 ? -9.180 4.443 3.530 1.00 96.50 95 ILE A N 1
ATOM 725 C CA . ILE A 1 95 ? -8.264 3.341 3.202 1.00 96.50 95 ILE A CA 1
ATOM 726 C C . ILE A 1 95 ? -8.994 2.264 2.394 1.00 96.50 95 ILE A C 1
ATOM 728 O O . ILE A 1 95 ? -8.499 1.854 1.346 1.00 96.50 95 ILE A O 1
ATOM 732 N N . VAL A 1 96 ? -10.169 1.823 2.853 1.00 96.88 96 VAL A N 1
ATOM 733 C CA . VAL A 1 96 ? -10.958 0.786 2.166 1.00 96.88 96 VAL A CA 1
ATOM 734 C C . VAL A 1 96 ? -11.408 1.259 0.781 1.00 96.88 96 VAL A C 1
ATOM 736 O O . VAL A 1 96 ? -11.264 0.521 -0.192 1.00 96.88 96 VAL A O 1
ATOM 739 N N . ASP A 1 97 ? -11.849 2.510 0.658 1.00 97.31 97 ASP A N 1
ATOM 740 C CA . ASP A 1 97 ? -12.208 3.115 -0.629 1.00 97.31 97 ASP A CA 1
ATOM 741 C C . ASP A 1 97 ? -10.995 3.179 -1.573 1.00 97.31 97 ASP A C 1
ATOM 743 O O . ASP A 1 97 ? -11.100 2.868 -2.761 1.00 97.31 97 ASP A O 1
ATOM 747 N N . GLY A 1 98 ? -9.819 3.541 -1.045 1.00 97.25 98 GLY A N 1
ATOM 748 C CA . GLY A 1 98 ? -8.562 3.553 -1.793 1.00 97.25 98 GLY A CA 1
ATOM 749 C C . GLY A 1 98 ? -8.151 2.163 -2.283 1.00 97.25 98 GLY A C 1
ATOM 750 O O . GLY A 1 98 ? -7.689 2.015 -3.416 1.00 97.25 98 GLY A O 1
ATOM 751 N N . LEU A 1 99 ? -8.356 1.133 -1.459 1.00 97.06 99 LEU A N 1
ATOM 752 C CA . LEU A 1 99 ? -8.123 -0.263 -1.828 1.00 97.06 99 LEU A CA 1
ATOM 753 C C . LEU A 1 99 ? -9.071 -0.712 -2.938 1.00 97.06 99 LEU A C 1
ATOM 755 O O . LEU A 1 99 ? -8.613 -1.315 -3.909 1.00 97.06 99 LEU A O 1
ATOM 759 N N . GLU A 1 100 ? -10.356 -0.377 -2.857 1.00 97.06 100 GLU A N 1
ATOM 760 C CA . GLU A 1 100 ? -11.318 -0.713 -3.907 1.00 97.06 100 GLU A CA 1
ATOM 761 C C . GLU A 1 100 ? -10.974 -0.018 -5.230 1.00 97.06 100 GLU A C 1
ATOM 763 O O . GLU A 1 100 ? -10.861 -0.673 -6.267 1.00 97.06 100 GLU A O 1
ATOM 768 N N . ALA A 1 101 ? -10.691 1.287 -5.190 1.00 96.75 101 ALA A N 1
ATOM 769 C CA . ALA A 1 101 ? -10.289 2.060 -6.365 1.00 96.75 101 ALA A CA 1
ATOM 770 C C . ALA A 1 101 ? -9.005 1.519 -7.020 1.00 96.75 101 ALA A C 1
ATOM 772 O O . ALA A 1 101 ? -8.835 1.587 -8.238 1.00 96.75 101 ALA A O 1
ATOM 773 N N . SER A 1 102 ? -8.096 0.939 -6.232 1.00 97.06 102 SER A N 1
ATOM 774 C CA . SER A 1 102 ? -6.854 0.367 -6.756 1.00 97.06 102 SER A CA 1
ATOM 775 C C . SER A 1 102 ? -7.060 -0.839 -7.671 1.00 97.06 102 SER A C 1
ATOM 777 O O . SER A 1 102 ? -6.191 -1.146 -8.484 1.00 97.06 102 SER A O 1
ATOM 779 N N . LYS A 1 103 ? -8.212 -1.516 -7.589 1.00 96.12 103 LYS A N 1
ATOM 780 C CA . LYS A 1 103 ? -8.512 -2.687 -8.424 1.00 96.12 103 LYS A CA 1
ATOM 781 C C . LYS A 1 103 ? -8.721 -2.325 -9.894 1.00 96.12 103 LYS A C 1
ATOM 783 O O . LYS A 1 103 ? 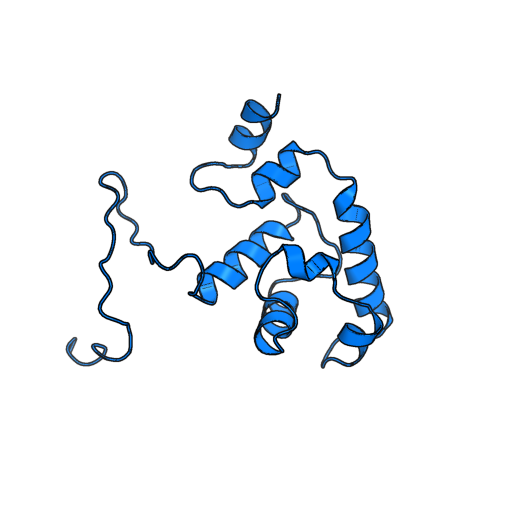-8.574 -3.190 -10.752 1.00 96.12 103 LYS A O 1
ATOM 788 N N . SER A 1 104 ? -9.041 -1.065 -10.200 1.00 96.00 104 SER A N 1
ATOM 789 C CA . SER A 1 104 ? -9.263 -0.593 -11.571 1.00 96.00 104 SER A CA 1
ATOM 790 C C . SER A 1 104 ? -8.022 0.009 -12.234 1.00 96.00 104 SER A C 1
ATOM 792 O O . SER A 1 104 ? -8.133 0.601 -13.308 1.00 96.00 104 SER A O 1
ATOM 794 N N . ILE A 1 105 ? -6.845 -0.061 -11.604 1.00 95.50 105 ILE A N 1
ATOM 795 C CA . ILE A 1 105 ? -5.638 0.520 -12.198 1.00 95.50 105 ILE A CA 1
ATOM 796 C C . ILE A 1 105 ? -5.118 -0.333 -13.372 1.00 95.50 105 ILE A C 1
ATOM 798 O O . ILE A 1 105 ? -5.319 -1.548 -13.396 1.00 95.50 105 ILE A O 1
ATOM 802 N N . PRO A 1 106 ? -4.376 0.272 -14.315 1.00 95.56 106 PRO A N 1
ATOM 803 C CA . PRO A 1 106 ? -3.741 -0.459 -15.407 1.00 95.56 106 PRO A CA 1
ATOM 804 C C . PRO A 1 106 ? -2.771 -1.557 -14.943 1.00 95.56 106 PRO A C 1
ATOM 806 O O . PRO A 1 106 ? -2.030 -1.386 -13.967 1.00 95.56 106 PRO A O 1
ATOM 809 N N . PHE A 1 107 ? -2.732 -2.673 -15.676 1.00 94.81 107 PHE A N 1
ATOM 810 C CA . PHE A 1 107 ? -1.959 -3.860 -15.298 1.00 94.81 107 PHE A CA 1
ATOM 811 C C . PHE A 1 107 ? -0.447 -3.600 -15.215 1.00 94.81 107 PHE A C 1
ATOM 813 O O . PHE A 1 107 ? 0.221 -4.178 -14.361 1.00 94.81 107 PHE A O 1
ATOM 820 N N . GLU A 1 108 ? 0.110 -2.675 -16.004 1.00 95.50 108 GLU A N 1
ATOM 821 C CA . GLU A 1 108 ? 1.527 -2.303 -15.914 1.00 95.50 108 GLU A CA 1
ATOM 822 C C . GLU A 1 108 ? 1.909 -1.772 -14.525 1.00 95.50 108 GLU A C 1
ATOM 824 O O . GLU A 1 108 ? 3.033 -1.973 -14.059 1.00 95.50 108 GLU A O 1
ATOM 829 N N . ARG A 1 109 ? 0.960 -1.134 -13.829 1.00 96.25 109 ARG A N 1
ATOM 830 C CA . ARG A 1 109 ? 1.158 -0.650 -12.461 1.00 96.25 109 ARG A CA 1
ATOM 831 C C .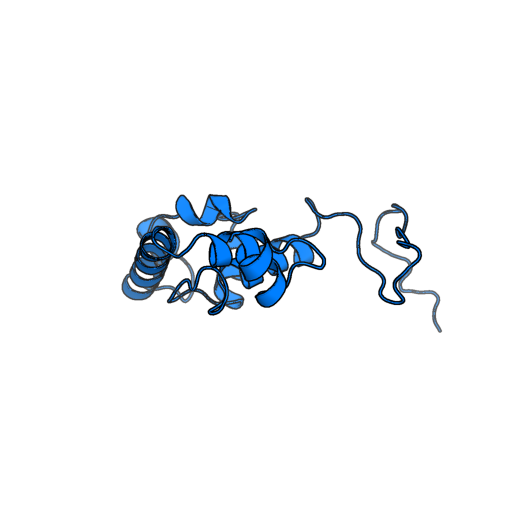 ARG A 1 109 ? 1.065 -1.780 -11.453 1.00 96.25 109 ARG A C 1
ATOM 833 O O . ARG A 1 109 ? 1.853 -1.790 -10.515 1.00 96.25 109 ARG A O 1
ATOM 840 N N . VAL A 1 110 ? 0.163 -2.736 -11.674 1.00 95.25 110 VAL A N 1
ATOM 841 C CA . VAL A 1 110 ? 0.071 -3.963 -10.868 1.00 95.25 110 VAL A CA 1
ATOM 842 C C . VAL A 1 110 ? 1.379 -4.743 -10.969 1.00 95.25 110 VAL A C 1
ATOM 844 O O . VAL A 1 110 ? 1.968 -5.099 -9.954 1.00 95.25 110 VAL A O 1
ATOM 847 N N . PHE A 1 111 ? 1.893 -4.931 -12.185 1.00 95.38 111 PHE A N 1
ATOM 848 C CA . PHE A 1 111 ? 3.146 -5.639 -12.425 1.00 95.38 111 PHE A CA 1
ATOM 849 C C . PHE A 1 111 ? 4.341 -4.948 -11.752 1.00 95.38 111 PHE A C 1
ATOM 851 O O . PHE A 1 111 ? 5.166 -5.604 -11.119 1.00 95.38 111 PHE A O 1
ATOM 858 N N . PHE A 1 112 ? 4.397 -3.613 -11.803 1.00 96.75 112 PHE A N 1
ATOM 859 C CA . PHE A 1 112 ? 5.374 -2.831 -11.042 1.00 96.75 112 PHE A CA 1
ATOM 860 C C . PHE A 1 112 ? 5.189 -2.964 -9.517 1.00 96.75 112 PHE A C 1
ATOM 862 O O . PHE A 1 112 ? 6.173 -3.065 -8.779 1.00 96.75 112 PHE A O 1
ATOM 869 N N . ALA A 1 113 ? 3.946 -2.994 -9.031 1.00 96.94 113 ALA A N 1
ATOM 870 C CA . ALA A 1 113 ? 3.613 -3.096 -7.610 1.00 96.94 113 ALA A CA 1
ATOM 871 C C . ALA A 1 113 ? 4.055 -4.423 -6.975 1.00 96.94 113 ALA A C 1
ATOM 873 O O . ALA A 1 113 ? 4.341 -4.451 -5.780 1.00 96.94 113 ALA A O 1
ATOM 874 N N . LEU A 1 114 ? 4.175 -5.502 -7.760 1.00 94.56 114 LEU A N 1
ATOM 875 C CA . LEU A 1 114 ? 4.676 -6.798 -7.282 1.00 94.56 114 LEU A CA 1
ATOM 876 C C . LEU A 1 114 ? 6.123 -6.737 -6.761 1.00 94.56 114 LEU A C 1
ATOM 878 O O . LEU A 1 114 ? 6.558 -7.657 -6.069 1.00 94.56 114 LEU A O 1
ATOM 882 N N . GLY A 1 115 ? 6.873 -5.673 -7.073 1.00 92.75 115 GLY A N 1
ATOM 883 C CA . GLY A 1 115 ? 8.212 -5.457 -6.522 1.00 92.75 115 GLY A CA 1
ATOM 884 C C . GLY A 1 115 ? 9.230 -6.503 -6.982 1.00 92.75 115 GLY A C 1
ATOM 885 O O . GLY A 1 115 ? 10.144 -6.850 -6.233 1.00 92.75 115 GLY A O 1
ATOM 886 N N . ILE A 1 116 ? 9.065 -7.028 -8.201 1.00 91.94 116 ILE A N 1
ATOM 887 C CA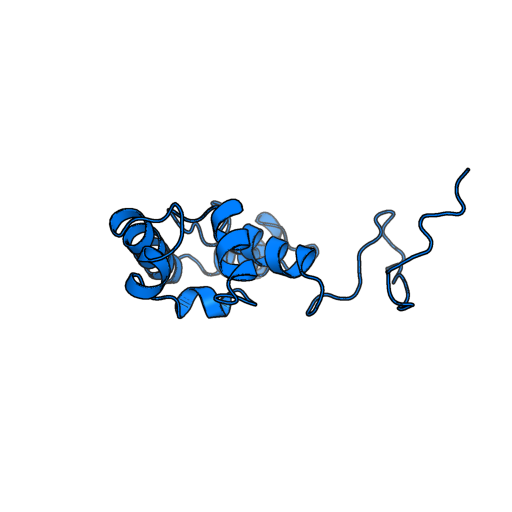 . ILE A 1 116 ? 9.984 -8.008 -8.783 1.00 91.94 116 ILE A CA 1
ATOM 888 C C . ILE A 1 116 ? 11.355 -7.349 -8.956 1.00 91.94 116 ILE A C 1
ATOM 890 O O . ILE A 1 116 ? 11.483 -6.249 -9.502 1.00 91.94 116 ILE A O 1
ATOM 894 N N . ARG A 1 117 ? 12.405 -8.030 -8.489 1.00 87.88 117 ARG A N 1
ATOM 895 C CA . ARG A 1 117 ? 13.774 -7.512 -8.548 1.00 87.88 117 ARG A CA 1
ATOM 896 C C . ARG A 1 117 ? 14.151 -7.162 -9.991 1.00 87.88 117 ARG A C 1
ATOM 898 O O . ARG A 1 117 ? 13.855 -7.917 -10.911 1.00 87.88 117 ARG A O 1
ATOM 905 N N . PHE A 1 118 ? 14.805 -6.013 -10.163 1.00 88.75 118 PHE A N 1
ATOM 906 C CA . PHE A 1 118 ? 15.206 -5.436 -11.457 1.00 88.75 118 PHE A CA 1
ATOM 907 C C . PHE A 1 118 ? 14.063 -4.942 -12.359 1.00 88.75 118 PHE A C 1
ATOM 909 O O . PHE A 1 118 ? 14.332 -4.355 -13.408 1.00 88.75 118 PHE A O 1
ATOM 916 N N . ILE A 1 119 ? 12.801 -5.085 -11.944 1.00 92.56 119 ILE A N 1
ATOM 917 C CA . ILE A 1 119 ? 11.649 -4.579 -12.693 1.00 92.56 119 ILE A CA 1
ATOM 918 C C . ILE A 1 119 ? 11.221 -3.231 -12.112 1.00 92.56 119 ILE A C 1
ATOM 920 O O . ILE A 1 119 ? 10.450 -3.136 -11.160 1.00 92.56 119 ILE A O 1
ATOM 924 N N . GLY A 1 120 ? 11.752 -2.159 -12.700 1.00 92.25 120 GLY A N 1
ATOM 925 C CA . GLY A 1 120 ? 11.298 -0.793 -12.435 1.00 92.25 120 GLY A CA 1
ATOM 926 C C . GLY A 1 120 ? 10.055 -0.414 -13.246 1.00 92.25 120 GLY A C 1
ATOM 927 O O . GLY A 1 120 ? 9.635 -1.142 -14.143 1.00 92.25 120 GLY A O 1
ATOM 928 N N . GLU A 1 121 ? 9.515 0.779 -12.985 1.00 93.81 121 GLU A N 1
ATOM 929 C CA . GLU A 1 121 ? 8.327 1.326 -13.664 1.00 93.81 121 GLU A CA 1
ATOM 930 C C . GLU A 1 121 ? 8.443 1.260 -15.201 1.00 93.81 121 GLU A C 1
ATOM 932 O O . GLU A 1 121 ? 7.514 0.846 -15.890 1.00 93.81 121 GLU A O 1
ATOM 937 N N . THR A 1 122 ? 9.605 1.632 -15.746 1.00 94.56 122 THR A N 1
ATOM 938 C CA . THR A 1 122 ? 9.864 1.611 -17.193 1.00 94.56 122 THR A CA 1
ATOM 939 C C . THR A 1 122 ? 9.855 0.195 -17.760 1.00 94.56 122 THR A C 1
ATOM 941 O O . THR A 1 122 ? 9.245 -0.046 -18.796 1.00 94.56 122 THR A O 1
ATOM 944 N N . VAL A 1 123 ? 10.512 -0.746 -17.078 1.00 94.00 123 VAL A N 1
ATOM 945 C CA . VAL A 1 123 ? 10.606 -2.144 -17.524 1.00 94.00 123 VAL A CA 1
ATOM 946 C C . VAL A 1 123 ? 9.230 -2.802 -17.474 1.00 94.00 123 VAL A C 1
ATOM 948 O O . VAL A 1 123 ? 8.842 -3.470 -18.427 1.00 94.00 123 VAL A O 1
ATOM 951 N N . ALA A 1 124 ? 8.454 -2.541 -16.419 1.00 94.81 124 ALA A N 1
ATOM 952 C CA . ALA A 1 124 ? 7.087 -3.034 -16.292 1.00 94.81 124 ALA A CA 1
ATOM 953 C C . ALA A 1 124 ? 6.198 -2.598 -17.469 1.00 94.81 124 ALA A C 1
ATOM 955 O O . ALA A 1 124 ? 5.513 -3.428 -18.059 1.00 94.81 124 ALA A O 1
ATOM 956 N N . LYS A 1 125 ? 6.271 -1.322 -17.871 1.00 93.88 125 LYS A N 1
ATOM 957 C CA . LYS A 1 125 ? 5.528 -0.794 -19.030 1.00 93.88 125 LYS A CA 1
ATOM 958 C C . LYS A 1 125 ? 5.921 -1.447 -20.354 1.00 93.88 125 LYS A C 1
ATOM 960 O O . LYS A 1 125 ? 5.081 -1.560 -21.236 1.00 93.88 125 LYS A O 1
ATOM 965 N N . ILE A 1 126 ? 7.189 -1.827 -20.513 1.00 94.25 126 ILE A N 1
ATOM 966 C CA . ILE A 1 126 ? 7.679 -2.473 -21.737 1.00 94.25 126 ILE A CA 1
ATOM 967 C C . ILE A 1 126 ? 7.198 -3.925 -21.812 1.00 94.25 126 ILE A C 1
ATOM 969 O O . ILE A 1 126 ? 6.791 -4.364 -22.879 1.00 94.25 126 ILE A O 1
ATOM 973 N N . LEU A 1 127 ? 7.236 -4.658 -20.695 1.00 92.44 127 LEU A N 1
ATOM 974 C CA . LEU A 1 127 ? 6.933 -6.095 -20.660 1.00 92.44 127 LEU A CA 1
ATOM 975 C C . LEU A 1 127 ? 5.438 -6.428 -20.738 1.00 92.44 127 LEU A C 1
ATOM 977 O O . LEU A 1 127 ? 5.085 -7.542 -21.106 1.00 92.44 127 LEU A O 1
ATOM 981 N N . VAL A 1 128 ? 4.576 -5.488 -20.357 1.00 91.31 128 VAL A N 1
ATOM 982 C CA . VAL A 1 128 ? 3.114 -5.663 -20.332 1.00 91.31 128 VAL A CA 1
ATOM 983 C C . VAL A 1 128 ? 2.446 -5.263 -21.660 1.00 91.31 128 VAL A C 1
ATOM 985 O O . VAL A 1 128 ? 1.243 -5.449 -21.832 1.00 91.31 128 VAL A O 1
ATOM 988 N N . LYS A 1 129 ? 3.214 -4.708 -22.599 1.00 75.62 129 LYS A N 1
ATOM 989 C CA . LYS A 1 129 ? 2.703 -4.171 -23.861 1.00 75.62 129 LYS A CA 1
ATOM 990 C C . LYS A 1 129 ? 2.598 -5.214 -24.969 1.00 75.62 129 LYS A C 1
ATOM 992 O O . LYS A 1 129 ? 3.464 -6.112 -25.017 1.00 75.62 129 LYS A O 1
#

Sequence (129 aa):
MLSSVQGMIGKDTLALLLIEAKHFCPNETGCPPQIKGKIIHFISRKAMNIDGMGEETVELFYNQGLIKNVADLYTLKAEEIAGLDRLGEKSAQRIVDGLEASKSIPFERVFFALGIRFIGETVAKILVK

Secondary structure (DSSP, 8-state):
---S--SS---------TT-SS---S-TTT-HHHHHHHHHHHHSTTTT--TT--HHHHHHHHHTTS-SSTTGGGG--HHHHHTSTT--HHHHHHHHHHHHHHTTS-HHHHHHHTT-TT--HHHHHHHT-

pLDDT: mean 86.17, std 18.02, range [35.94, 98.06]

Radius of gyration: 17.53 Å; chains: 1; bounding box: 51×28×44 Å

Foldseek 3Di:
DPDPPPDDDDPDDFDPPVPDPDTDDPCCQPDVVNQLVLQQLCCDCQALVQPLDHSVNSVQCVVVVQDRHNVSLQVDDLVVQCPDPPHHSVSSVSRNVSVVVSVPDDVLRNQCSSVPPPCHSVNSVVVVD